Protein AF-A0A0P9XNT6-F1 (afdb_monomer_lite)

pLDDT: mean 87.27, std 11.55, range [50.59, 97.62]

Sequence (98 aa):
MSDPRAFDQKNKEDFDQYTKLLTRALFDIGANESLKATVAELSRLTGMHRNTIRQRVWPLDRLEIIKENRRIEVLRKKDSNKKPVDPMVVLTEKLGKL

Radius of gyration: 23.96 Å; chains: 1; bounding box: 56×29×75 Å

Structure (mmCIF, N/CA/C/O backbone):
data_AF-A0A0P9XNT6-F1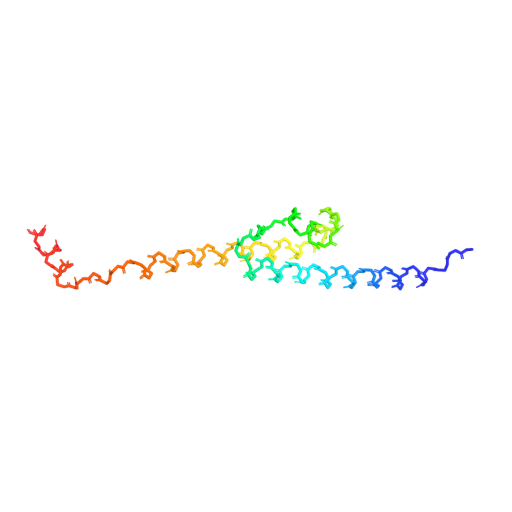
#
_entry.id   AF-A0A0P9XNT6-F1
#
loop_
_atom_site.group_PDB
_atom_site.id
_atom_site.type_symbol
_atom_site.label_atom_id
_atom_site.label_alt_id
_atom_site.label_comp_id
_atom_site.label_asym_id
_atom_site.label_entity_id
_atom_site.label_seq_id
_atom_site.pdbx_PDB_ins_code
_atom_site.Cartn_x
_atom_site.Cartn_y
_atom_site.Cartn_z
_atom_site.occupancy
_atom_site.B_iso_or_equiv
_atom_site.auth_seq_id
_atom_site.auth_comp_id
_atom_site.auth_asym_id
_atom_site.auth_atom_id
_atom_site.pdbx_PDB_model_num
ATOM 1 N N . MET A 1 1 ? 28.445 -4.531 -31.417 1.00 50.59 1 MET A N 1
ATOM 2 C CA . MET A 1 1 ? 28.539 -3.485 -30.377 1.00 50.59 1 MET A CA 1
ATOM 3 C C . MET A 1 1 ? 27.122 -3.091 -30.004 1.00 50.59 1 MET A C 1
ATOM 5 O O . MET A 1 1 ? 26.352 -2.773 -30.898 1.00 50.59 1 MET A O 1
ATOM 9 N N . SER A 1 2 ? 26.760 -3.220 -28.732 1.00 57.56 2 SER A N 1
ATOM 10 C CA . SER A 1 2 ? 25.438 -2.866 -28.205 1.00 57.56 2 SER A CA 1
ATOM 11 C C . SER A 1 2 ? 25.220 -1.350 -28.301 1.00 57.56 2 SER A C 1
ATOM 13 O O . SER A 1 2 ? 26.017 -0.612 -27.734 1.00 57.56 2 SER A O 1
ATOM 15 N N . ASP A 1 3 ? 24.198 -0.891 -29.035 1.00 65.31 3 ASP A N 1
ATOM 16 C CA . ASP A 1 3 ? 23.871 0.541 -29.188 1.00 65.31 3 ASP A CA 1
ATOM 17 C C . ASP A 1 3 ? 23.262 1.077 -27.876 1.00 65.31 3 ASP A C 1
ATOM 19 O O . ASP A 1 3 ? 22.147 0.674 -27.534 1.00 65.31 3 ASP A O 1
ATOM 23 N N . PRO A 1 4 ? 23.949 1.964 -27.129 1.00 68.75 4 PRO A N 1
ATOM 24 C CA . PRO A 1 4 ? 23.497 2.456 -25.823 1.00 68.75 4 PRO A CA 1
ATOM 25 C C . PRO A 1 4 ? 22.095 3.078 -25.855 1.00 68.75 4 PRO A C 1
ATOM 27 O O . PRO A 1 4 ? 21.320 2.919 -24.915 1.00 68.75 4 PRO A O 1
ATOM 30 N N . ARG A 1 5 ? 21.715 3.689 -26.985 1.00 68.50 5 ARG A N 1
ATOM 31 C CA . ARG A 1 5 ? 20.425 4.376 -27.152 1.00 68.50 5 ARG A CA 1
ATOM 32 C C . ARG A 1 5 ? 19.232 3.421 -27.081 1.00 68.50 5 ARG A C 1
ATOM 34 O O . ARG A 1 5 ? 18.168 3.795 -26.594 1.00 68.50 5 ARG A O 1
ATOM 41 N N . ALA A 1 6 ? 19.406 2.180 -27.541 1.00 66.88 6 ALA A N 1
ATOM 42 C CA . ALA A 1 6 ? 18.366 1.155 -27.472 1.00 66.88 6 ALA A CA 1
ATOM 43 C C . ALA A 1 6 ? 18.162 0.635 -26.037 1.00 66.88 6 ALA A C 1
ATOM 45 O O . ALA A 1 6 ? 17.042 0.291 -25.656 1.00 66.88 6 ALA A O 1
ATOM 46 N N . PHE A 1 7 ? 19.224 0.615 -25.223 1.00 72.56 7 PHE A N 1
ATOM 47 C CA . PHE A 1 7 ? 19.139 0.254 -23.805 1.00 72.56 7 PHE A CA 1
ATOM 48 C C . PHE A 1 7 ? 18.475 1.358 -22.989 1.00 72.56 7 PHE A C 1
ATOM 50 O O . PHE A 1 7 ? 17.618 1.063 -22.158 1.00 72.56 7 PHE A O 1
ATOM 57 N N . ASP A 1 8 ? 18.804 2.618 -23.269 1.00 75.19 8 ASP A N 1
ATOM 58 C CA . ASP A 1 8 ? 18.210 3.763 -22.579 1.00 75.19 8 ASP A CA 1
ATOM 59 C C . ASP A 1 8 ? 16.693 3.840 -22.801 1.00 75.19 8 ASP A C 1
ATOM 61 O O . ASP A 1 8 ? 15.931 4.041 -21.852 1.00 75.19 8 ASP A O 1
ATOM 65 N N . GLN A 1 9 ? 16.236 3.597 -24.035 1.00 75.56 9 GLN A N 1
ATOM 66 C CA . GLN A 1 9 ? 14.810 3.594 -24.364 1.00 75.56 9 GLN A CA 1
ATOM 67 C C . GLN A 1 9 ? 14.058 2.461 -23.654 1.00 75.56 9 GLN A C 1
ATOM 69 O O . GLN A 1 9 ? 13.031 2.701 -23.018 1.00 75.56 9 GLN A O 1
ATOM 74 N N . LYS A 1 10 ? 14.595 1.237 -23.696 1.00 77.12 10 LYS A N 1
ATOM 75 C CA . LYS A 1 10 ? 13.976 0.083 -23.035 1.00 77.12 10 LYS A CA 1
ATOM 76 C C . LYS A 1 10 ? 13.919 0.253 -21.513 1.00 77.12 10 LYS A C 1
ATOM 78 O O . LYS A 1 10 ? 12.892 -0.024 -20.901 1.00 77.12 10 LYS A O 1
ATOM 83 N N . ASN A 1 11 ? 14.982 0.782 -20.905 1.00 80.38 11 ASN A N 1
ATOM 84 C CA . ASN A 1 11 ? 15.017 1.062 -19.468 1.00 80.38 11 ASN A CA 1
ATOM 85 C C . ASN A 1 11 ? 13.946 2.078 -19.054 1.00 80.38 11 ASN A C 1
ATOM 87 O O . ASN A 1 11 ? 13.345 1.947 -17.986 1.00 80.38 11 ASN A O 1
ATOM 91 N N . LYS A 1 12 ? 13.693 3.085 -19.897 1.00 81.62 12 LYS A N 1
ATOM 92 C CA . LYS A 1 12 ? 12.640 4.074 -19.662 1.00 81.62 12 LYS A CA 1
ATOM 93 C C . LYS A 1 12 ? 11.247 3.451 -19.751 1.00 81.62 12 LYS A C 1
ATOM 95 O O . LYS A 1 12 ? 10.422 3.683 -18.870 1.00 81.62 12 LYS A O 1
ATOM 100 N N . GLU A 1 13 ? 10.998 2.631 -20.767 1.00 81.94 13 GLU A N 1
ATOM 101 C CA . GLU A 1 13 ? 9.718 1.934 -20.937 1.00 81.94 13 GLU A CA 1
ATOM 102 C C . GLU A 1 13 ? 9.421 0.995 -19.764 1.00 81.94 13 GLU A C 1
ATOM 104 O O . GLU A 1 13 ? 8.336 1.068 -19.180 1.00 81.94 13 GLU A O 1
ATOM 109 N N . ASP A 1 14 ? 10.402 0.191 -19.352 1.00 83.69 14 ASP A N 1
ATOM 110 C CA . ASP A 1 14 ? 10.288 -0.681 -18.181 1.00 83.69 14 ASP A CA 1
ATOM 111 C C . ASP A 1 14 ? 10.038 0.146 -16.908 1.00 83.69 14 ASP A C 1
ATOM 113 O O . ASP A 1 14 ? 9.207 -0.206 -16.063 1.00 83.69 14 ASP A O 1
ATOM 117 N N . PHE A 1 15 ? 10.712 1.294 -16.766 1.00 85.25 15 PHE A N 1
ATOM 118 C CA . PHE A 1 15 ? 10.514 2.179 -15.623 1.00 85.25 15 PHE A CA 1
ATOM 119 C C . PHE A 1 15 ? 9.073 2.690 -15.529 1.00 85.25 15 PHE A C 1
ATOM 121 O O . PHE A 1 15 ? 8.482 2.628 -14.441 1.00 85.25 15 PHE A O 1
ATOM 128 N N . ASP A 1 16 ? 8.517 3.152 -16.648 1.00 88.69 16 ASP A N 1
ATOM 129 C CA . ASP A 1 16 ? 7.159 3.684 -16.749 1.00 88.69 16 ASP A CA 1
ATOM 130 C C . ASP A 1 16 ? 6.106 2.594 -16.532 1.00 88.69 16 ASP A C 1
ATOM 132 O O . ASP A 1 16 ? 5.137 2.802 -15.793 1.00 88.69 16 ASP A O 1
ATOM 136 N N . GLN A 1 17 ? 6.305 1.407 -17.111 1.00 91.56 17 GLN A N 1
ATOM 137 C CA . GLN A 1 17 ? 5.425 0.256 -16.897 1.00 91.56 17 GLN A CA 1
ATOM 138 C C . GLN A 1 17 ? 5.372 -0.140 -15.419 1.00 91.56 17 GLN A C 1
ATOM 140 O O . GLN A 1 17 ? 4.286 -0.258 -14.844 1.00 91.56 17 GLN A O 1
ATOM 145 N N . TYR A 1 18 ? 6.526 -0.256 -14.761 1.00 92.12 18 TYR A N 1
ATOM 146 C CA . TYR A 1 18 ? 6.584 -0.559 -13.332 1.00 92.12 18 TYR A CA 1
ATOM 147 C C . TYR A 1 18 ? 5.946 0.532 -12.470 1.00 92.12 18 TYR A C 1
ATOM 149 O O . TYR A 1 18 ? 5.284 0.226 -11.477 1.00 92.12 18 TYR A O 1
ATOM 157 N N . THR A 1 19 ? 6.086 1.803 -12.851 1.00 93.81 19 THR A N 1
ATOM 158 C CA . THR A 1 19 ? 5.423 2.911 -12.150 1.00 93.81 19 THR A CA 1
ATOM 159 C C . THR A 1 19 ? 3.902 2.794 -12.243 1.00 93.81 19 THR A C 1
ATOM 161 O O . THR A 1 19 ? 3.215 2.956 -11.230 1.00 93.81 19 THR A O 1
ATOM 164 N N . LYS A 1 20 ? 3.361 2.443 -13.416 1.00 94.94 20 LYS A N 1
ATOM 165 C CA . LYS A 1 20 ? 1.919 2.217 -13.607 1.00 94.94 20 LYS A CA 1
ATOM 166 C C . LYS A 1 20 ? 1.411 1.047 -12.762 1.00 94.94 20 LYS A C 1
ATOM 168 O O . LYS A 1 20 ? 0.418 1.206 -12.053 1.00 94.94 20 LYS A O 1
ATOM 173 N N . LEU A 1 21 ? 2.116 -0.087 -12.775 1.00 95.88 21 LEU A N 1
ATOM 174 C CA . LEU A 1 21 ? 1.753 -1.269 -11.982 1.00 95.88 21 LEU A CA 1
ATOM 175 C C . LEU A 1 21 ? 1.749 -0.971 -10.479 1.00 95.88 21 LEU A C 1
ATOM 177 O O . LEU A 1 21 ? 0.789 -1.303 -9.787 1.00 95.88 21 LEU A O 1
ATOM 181 N N . LEU A 1 22 ? 2.785 -0.293 -9.977 1.00 96.19 22 LEU A N 1
ATOM 182 C CA . LEU A 1 22 ? 2.859 0.109 -8.570 1.00 96.19 22 LEU A CA 1
ATOM 183 C C . LEU A 1 22 ? 1.738 1.067 -8.186 1.00 96.19 22 LEU A C 1
ATOM 185 O O . LEU A 1 22 ? 1.130 0.900 -7.133 1.00 96.19 22 LEU A O 1
ATOM 189 N N . THR A 1 23 ? 1.443 2.046 -9.041 1.00 96.44 23 THR A N 1
ATOM 190 C CA . THR A 1 23 ? 0.367 3.014 -8.793 1.00 96.44 23 THR A CA 1
ATOM 191 C C . THR A 1 23 ? -0.982 2.309 -8.699 1.00 96.44 23 THR A C 1
ATOM 193 O O . THR A 1 23 ? -1.743 2.562 -7.765 1.00 96.44 23 THR A O 1
ATOM 196 N N . ARG A 1 24 ? -1.256 1.376 -9.618 1.00 97.19 24 ARG A N 1
ATOM 197 C CA . ARG A 1 24 ? -2.484 0.580 -9.600 1.00 97.19 24 ARG A CA 1
ATOM 198 C C . ARG A 1 24 ? -2.582 -0.283 -8.341 1.00 97.19 24 ARG A C 1
ATOM 200 O O . ARG A 1 24 ? -3.592 -0.219 -7.650 1.00 97.19 24 ARG A O 1
ATOM 207 N N . ALA A 1 25 ? -1.524 -1.016 -8.001 1.00 97.25 25 ALA A N 1
ATOM 208 C CA . ALA A 1 25 ? -1.507 -1.871 -6.816 1.00 97.25 25 ALA A CA 1
ATOM 209 C C . ALA A 1 25 ? -1.676 -1.072 -5.512 1.00 97.25 25 ALA A C 1
ATOM 211 O O . ALA A 1 25 ? -2.386 -1.505 -4.609 1.00 97.25 25 ALA A O 1
ATOM 212 N N . LEU A 1 26 ? -1.063 0.112 -5.409 1.00 97.62 26 LEU A N 1
ATOM 213 C CA . LEU A 1 26 ? -1.247 1.010 -4.265 1.00 97.62 26 LEU A CA 1
ATOM 214 C C . LEU A 1 26 ? -2.683 1.525 -4.160 1.00 97.62 26 LEU A C 1
ATOM 216 O O . LEU A 1 26 ? -3.211 1.602 -3.052 1.00 97.62 26 LEU A O 1
ATOM 220 N N . PHE A 1 27 ? -3.316 1.851 -5.289 1.00 97.06 27 PHE A N 1
ATOM 221 C CA . PHE A 1 27 ? -4.724 2.239 -5.319 1.00 97.06 27 PHE A CA 1
ATOM 222 C C . PHE A 1 27 ? -5.627 1.096 -4.842 1.00 97.06 27 PHE A C 1
ATOM 224 O O . PHE A 1 27 ? -6.464 1.308 -3.968 1.00 97.06 27 PHE A O 1
ATOM 231 N N . ASP A 1 28 ? -5.409 -0.121 -5.344 1.00 97.31 28 ASP A N 1
ATOM 232 C CA . ASP A 1 28 ? -6.197 -1.295 -4.957 1.00 97.31 28 ASP A CA 1
ATOM 233 C C . ASP A 1 28 ? -6.026 -1.620 -3.458 1.00 97.31 28 ASP A C 1
ATOM 235 O O . ASP A 1 28 ? -7.007 -1.883 -2.762 1.00 97.31 28 ASP A O 1
ATOM 239 N N . ILE A 1 29 ? -4.800 -1.520 -2.922 1.00 97.19 29 ILE A N 1
ATOM 240 C CA . ILE A 1 29 ? -4.544 -1.629 -1.476 1.00 97.19 29 ILE A CA 1
ATOM 241 C C . ILE A 1 29 ? -5.258 -0.506 -0.715 1.00 97.19 29 ILE A C 1
ATOM 243 O O . ILE A 1 29 ? -5.851 -0.758 0.328 1.00 97.19 29 ILE A O 1
ATOM 247 N N . GLY A 1 30 ? -5.213 0.735 -1.194 1.00 95.19 30 GLY A N 1
ATOM 248 C CA . GLY A 1 30 ? -5.890 1.859 -0.546 1.00 95.19 30 GLY A CA 1
ATOM 249 C C . GLY A 1 30 ? -7.407 1.668 -0.461 1.00 95.19 30 GLY A C 1
ATOM 250 O O . GLY A 1 30 ? -7.992 1.945 0.580 1.00 95.19 30 GLY A O 1
ATOM 251 N N . ALA A 1 31 ? -8.019 1.147 -1.525 1.00 95.19 31 ALA A N 1
ATOM 252 C CA . ALA A 1 31 ? -9.462 0.951 -1.629 1.00 95.19 31 ALA A CA 1
ATOM 253 C C . ALA A 1 31 ? -9.984 -0.278 -0.866 1.00 95.19 31 ALA A C 1
ATOM 255 O O . ALA A 1 31 ? -11.162 -0.320 -0.515 1.00 95.19 31 ALA A O 1
ATOM 256 N N . ASN A 1 32 ? -9.139 -1.285 -0.617 1.00 94.31 32 ASN A N 1
ATOM 257 C CA . ASN A 1 32 ? -9.557 -2.531 0.017 1.00 94.31 32 ASN A CA 1
ATOM 258 C C . ASN A 1 32 ? -8.825 -2.788 1.345 1.00 94.31 32 ASN A C 1
ATOM 260 O O . ASN A 1 32 ? -7.653 -3.174 1.369 1.00 94.31 32 ASN A O 1
ATOM 264 N N . GLU A 1 33 ? -9.553 -2.660 2.459 1.00 91.31 33 GLU A N 1
ATOM 265 C CA . GLU A 1 33 ? -9.045 -2.920 3.813 1.00 91.31 33 GLU A CA 1
ATOM 266 C C . GLU A 1 33 ? -8.515 -4.360 3.998 1.00 91.31 33 GLU A C 1
ATOM 268 O O . GLU A 1 33 ? -7.605 -4.567 4.807 1.00 91.31 33 GLU A O 1
ATOM 273 N N . SER A 1 34 ? -9.004 -5.343 3.223 1.00 93.56 34 SER A N 1
ATOM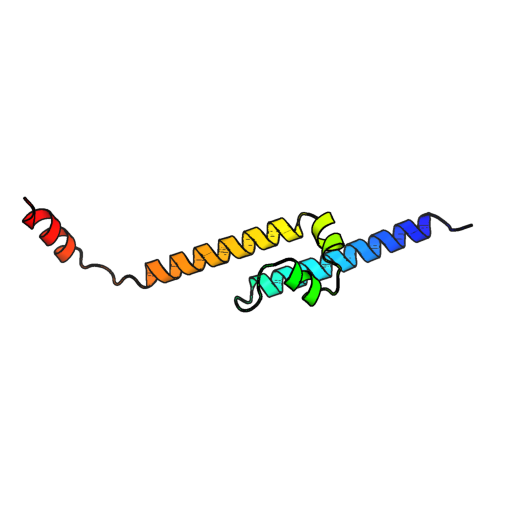 274 C CA . SER A 1 34 ? -8.555 -6.743 3.304 1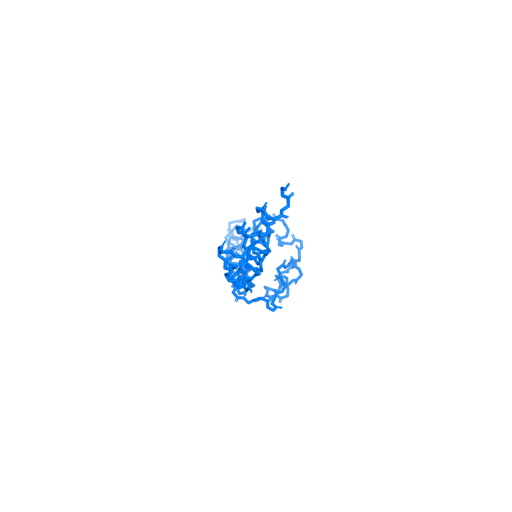.00 93.56 34 SER A CA 1
ATOM 275 C C . SER A 1 34 ? -7.128 -6.946 2.788 1.00 93.56 34 SER A C 1
ATOM 277 O O . SER A 1 34 ? -6.453 -7.898 3.184 1.00 93.56 34 SER A O 1
ATOM 279 N N . LEU A 1 35 ? -6.650 -6.061 1.907 1.00 95.62 35 LEU A N 1
ATOM 280 C CA . LEU A 1 35 ? -5.280 -6.088 1.406 1.00 95.62 35 LEU A CA 1
ATOM 281 C C . LEU A 1 35 ? -4.360 -5.392 2.407 1.00 95.62 35 LEU A C 1
ATOM 283 O O . LEU A 1 35 ? -4.623 -4.273 2.852 1.00 95.62 35 LEU A O 1
ATOM 287 N N . LYS A 1 36 ? -3.247 -6.032 2.772 1.00 95.88 36 LYS A N 1
ATOM 288 C CA . LYS A 1 36 ? -2.289 -5.445 3.718 1.00 95.88 36 LYS A CA 1
ATOM 289 C C . LYS A 1 36 ? -1.434 -4.389 3.020 1.00 95.88 36 LYS A C 1
ATOM 291 O O . LYS A 1 36 ? -0.779 -4.685 2.027 1.00 95.88 36 LYS A O 1
ATOM 296 N N . ALA A 1 37 ? -1.341 -3.192 3.596 1.00 96.88 37 ALA A N 1
ATOM 297 C CA . ALA A 1 37 ? -0.449 -2.136 3.116 1.00 96.88 37 ALA A CA 1
ATOM 298 C C . ALA A 1 37 ? 1.031 -2.462 3.407 1.00 96.88 37 ALA A C 1
ATOM 300 O O . ALA A 1 37 ? 1.643 -1.921 4.327 1.00 96.88 37 ALA A O 1
ATOM 301 N N . THR A 1 38 ? 1.615 -3.389 2.642 1.00 97.19 38 THR A N 1
ATOM 302 C CA . THR A 1 38 ? 2.998 -3.858 2.813 1.00 97.19 38 THR A CA 1
ATOM 303 C C . THR A 1 38 ? 3.714 -4.048 1.478 1.00 97.19 38 THR A C 1
ATOM 305 O O . THR A 1 38 ? 3.096 -4.271 0.441 1.00 97.19 38 THR A O 1
ATOM 308 N N . VAL A 1 39 ? 5.050 -4.029 1.516 1.00 96.69 39 VAL A N 1
ATOM 309 C CA . VAL A 1 39 ? 5.894 -4.293 0.337 1.00 96.69 39 VAL A CA 1
ATOM 310 C C . VAL A 1 39 ? 5.713 -5.717 -0.188 1.00 96.69 39 VAL A C 1
ATOM 312 O O . VAL A 1 39 ? 5.801 -5.936 -1.391 1.00 96.69 39 VAL A O 1
ATOM 315 N N . ALA A 1 40 ? 5.457 -6.685 0.697 1.00 96.69 40 ALA A N 1
ATOM 316 C CA . ALA A 1 40 ? 5.188 -8.064 0.296 1.00 96.69 40 ALA A CA 1
ATOM 317 C C . ALA A 1 40 ? 3.906 -8.156 -0.543 1.00 96.69 40 ALA A C 1
ATOM 319 O O . ALA A 1 40 ? 3.899 -8.818 -1.577 1.00 96.69 40 ALA A O 1
ATOM 320 N N . GLU A 1 41 ? 2.865 -7.423 -0.147 1.00 96.94 41 GLU A N 1
ATOM 321 C CA . GLU A 1 41 ? 1.611 -7.366 -0.897 1.00 96.94 41 GLU A CA 1
ATOM 322 C C . GLU A 1 41 ? 1.790 -6.662 -2.245 1.00 96.94 41 GLU A C 1
ATOM 324 O O . GLU A 1 41 ? 1.329 -7.168 -3.262 1.00 96.94 41 GLU A O 1
ATOM 329 N N . LEU A 1 42 ? 2.541 -5.553 -2.288 1.00 96.00 42 LEU A N 1
ATOM 330 C CA . LEU A 1 42 ? 2.885 -4.906 -3.558 1.00 96.00 42 LEU A CA 1
ATOM 331 C C . LEU A 1 42 ? 3.651 -5.850 -4.484 1.00 96.00 42 LEU A C 1
ATOM 333 O O . LEU A 1 42 ? 3.323 -5.936 -5.657 1.00 96.00 42 LEU A O 1
ATOM 337 N N . SER A 1 43 ? 4.635 -6.577 -3.953 1.00 96.94 43 SER A N 1
ATOM 338 C CA . SER A 1 43 ? 5.407 -7.564 -4.711 1.00 96.94 43 SER A CA 1
ATOM 339 C C . SER A 1 43 ? 4.511 -8.664 -5.284 1.00 96.94 43 SER A C 1
ATOM 341 O O . SER A 1 43 ? 4.658 -9.027 -6.448 1.00 96.94 43 SER A O 1
ATOM 343 N N . ARG A 1 44 ? 3.531 -9.137 -4.504 1.00 96.81 44 ARG A N 1
ATOM 344 C CA . ARG A 1 44 ? 2.531 -10.117 -4.944 1.00 96.81 44 ARG A CA 1
ATOM 345 C C . ARG A 1 44 ? 1.621 -9.571 -6.049 1.00 96.81 44 ARG A C 1
ATOM 347 O O . ARG A 1 44 ? 1.324 -10.299 -6.988 1.00 96.81 44 ARG A O 1
ATOM 354 N N . LEU A 1 45 ? 1.172 -8.319 -5.935 1.00 95.75 45 LEU A N 1
ATOM 355 C CA . LEU A 1 45 ? 0.237 -7.695 -6.881 1.00 95.75 45 LEU A CA 1
ATOM 356 C C . LEU A 1 45 ? 0.900 -7.274 -8.195 1.00 95.75 45 LEU A C 1
ATOM 358 O O . LEU A 1 45 ? 0.284 -7.381 -9.250 1.00 95.75 45 LEU A O 1
ATOM 362 N N . THR A 1 46 ? 2.137 -6.782 -8.144 1.00 94.50 46 THR A N 1
ATOM 363 C CA . THR A 1 46 ? 2.841 -6.276 -9.333 1.00 94.50 46 THR A CA 1
ATOM 364 C C . THR A 1 46 ? 3.776 -7.301 -9.966 1.00 94.50 46 THR A C 1
ATOM 366 O O . THR A 1 46 ? 4.287 -7.055 -11.054 1.00 94.50 46 THR A O 1
ATOM 369 N N . GLY A 1 47 ? 4.064 -8.410 -9.277 1.00 94.62 47 GLY A N 1
ATOM 370 C CA . GLY A 1 47 ? 5.102 -9.368 -9.668 1.00 94.62 47 GLY A CA 1
ATOM 371 C C . GLY A 1 47 ? 6.531 -8.831 -9.513 1.00 94.62 47 GLY A C 1
ATOM 372 O O . GLY A 1 47 ? 7.494 -9.532 -9.817 1.00 94.62 47 GLY A O 1
ATOM 373 N N . MET A 1 48 ? 6.704 -7.595 -9.033 1.00 93.06 48 MET A N 1
ATOM 374 C CA . MET A 1 48 ? 8.019 -6.978 -8.884 1.00 93.06 48 MET A CA 1
ATOM 375 C C . MET A 1 48 ? 8.733 -7.498 -7.642 1.00 93.06 48 MET A C 1
ATOM 377 O O . MET A 1 48 ? 8.133 -7.664 -6.578 1.00 93.06 48 MET A O 1
ATOM 381 N N . HIS A 1 49 ? 10.053 -7.660 -7.725 1.00 94.88 49 HIS A N 1
ATOM 382 C CA . HIS A 1 49 ? 10.840 -8.020 -6.553 1.00 94.88 49 HIS A CA 1
ATOM 383 C C . HIS A 1 49 ? 10.837 -6.889 -5.511 1.00 94.88 49 HIS A C 1
ATOM 385 O O . HIS A 1 49 ? 10.993 -5.708 -5.829 1.00 94.88 49 HIS A O 1
ATOM 391 N N . ARG A 1 50 ? 10.736 -7.255 -4.229 1.00 93.94 50 ARG A N 1
ATOM 392 C CA . ARG A 1 50 ? 10.712 -6.312 -3.097 1.00 93.94 50 ARG A CA 1
ATOM 393 C C . ARG A 1 50 ? 11.861 -5.295 -3.096 1.00 93.94 50 ARG A C 1
ATOM 395 O O . ARG A 1 50 ? 11.634 -4.151 -2.719 1.00 93.94 50 ARG A O 1
ATOM 402 N N . ASN A 1 51 ? 13.070 -5.670 -3.529 1.00 93.88 51 ASN A N 1
ATOM 403 C CA . ASN A 1 51 ? 14.198 -4.725 -3.591 1.00 93.88 51 ASN A CA 1
ATOM 404 C C . ASN A 1 51 ? 13.976 -3.648 -4.654 1.00 93.88 51 ASN A C 1
ATOM 406 O O . ASN A 1 51 ? 14.237 -2.482 -4.385 1.00 93.88 51 ASN A O 1
ATOM 410 N N . THR A 1 52 ? 13.426 -4.018 -5.812 1.00 91.75 52 THR A N 1
ATOM 411 C CA . THR A 1 52 ? 13.078 -3.079 -6.886 1.00 91.75 52 THR A CA 1
ATOM 412 C C . THR A 1 52 ? 12.049 -2.058 -6.409 1.00 91.75 52 THR A C 1
ATOM 414 O O . THR A 1 52 ? 12.134 -0.880 -6.739 1.00 91.75 52 THR A O 1
ATOM 417 N N . ILE A 1 53 ? 11.097 -2.490 -5.579 1.00 94.31 53 ILE A N 1
ATOM 418 C CA . ILE A 1 53 ? 10.107 -1.598 -4.964 1.00 94.31 53 ILE A CA 1
ATOM 419 C C . ILE A 1 53 ? 10.779 -0.673 -3.940 1.00 94.31 53 ILE A C 1
ATOM 421 O O . ILE A 1 53 ? 10.550 0.534 -3.956 1.00 94.31 53 ILE A O 1
ATOM 425 N N . ARG A 1 54 ? 11.639 -1.220 -3.071 1.00 92.94 54 ARG A N 1
ATOM 426 C CA . ARG A 1 54 ? 12.340 -0.452 -2.026 1.00 92.94 54 ARG A CA 1
ATOM 427 C C . ARG A 1 54 ? 13.267 0.621 -2.593 1.00 92.94 54 ARG A C 1
ATOM 429 O O . ARG A 1 54 ? 13.295 1.717 -2.052 1.00 92.94 54 ARG A O 1
ATOM 436 N N . GLN A 1 55 ? 13.971 0.333 -3.686 1.00 92.06 55 GLN A N 1
ATOM 437 C CA . GLN A 1 55 ? 14.861 1.293 -4.349 1.00 92.06 55 GLN A CA 1
ATOM 438 C C . GLN A 1 55 ? 14.122 2.525 -4.891 1.00 92.06 55 GLN A C 1
ATOM 440 O O . GLN A 1 55 ? 14.731 3.576 -5.048 1.00 92.06 55 GLN A O 1
ATOM 445 N N . ARG A 1 56 ? 12.811 2.421 -5.155 1.00 89.38 56 ARG A N 1
ATOM 446 C CA . ARG A 1 56 ? 11.999 3.539 -5.658 1.00 89.38 56 ARG A CA 1
ATOM 447 C C . ARG A 1 56 ? 11.524 4.502 -4.569 1.00 89.38 56 ARG A C 1
ATOM 449 O O . ARG A 1 56 ? 11.091 5.590 -4.922 1.00 89.38 56 ARG A O 1
ATOM 456 N N . VAL A 1 57 ? 11.608 4.119 -3.290 1.00 92.44 57 VAL A N 1
ATOM 457 C CA . VAL A 1 57 ? 11.250 4.902 -2.083 1.00 92.44 57 VAL A CA 1
ATOM 458 C C . VAL A 1 57 ? 9.780 5.335 -1.998 1.00 92.44 57 VAL A C 1
ATOM 460 O O . VAL A 1 57 ? 9.087 4.909 -1.078 1.00 92.44 57 VAL A O 1
ATOM 463 N N . TRP A 1 58 ? 9.258 6.066 -2.983 1.00 95.06 58 TRP A N 1
ATOM 464 C CA . TRP A 1 58 ? 7.887 6.584 -3.009 1.00 95.06 58 TRP A CA 1
ATOM 465 C C . TRP A 1 58 ? 6.782 5.534 -2.769 1.00 95.06 58 TRP A C 1
ATOM 467 O O . TRP A 1 58 ? 5.770 5.893 -2.159 1.00 95.06 58 TRP A O 1
ATOM 477 N N . PRO A 1 59 ? 6.909 4.243 -3.171 1.00 96.31 59 PRO A N 1
ATOM 478 C CA . PRO A 1 59 ? 5.884 3.258 -2.842 1.00 96.31 59 PRO A CA 1
ATOM 479 C C . PRO A 1 59 ? 5.805 2.997 -1.336 1.00 96.31 59 PRO A C 1
ATOM 481 O O . PRO A 1 59 ? 4.728 2.706 -0.829 1.00 96.31 59 PRO A O 1
ATOM 484 N N . LEU A 1 60 ? 6.925 3.111 -0.613 1.00 96.69 60 LEU A N 1
ATOM 485 C CA . LEU A 1 60 ? 6.974 2.937 0.839 1.00 96.69 60 LEU A CA 1
ATOM 486 C C . LEU A 1 60 ? 6.228 4.073 1.539 1.00 96.69 60 LEU A C 1
ATO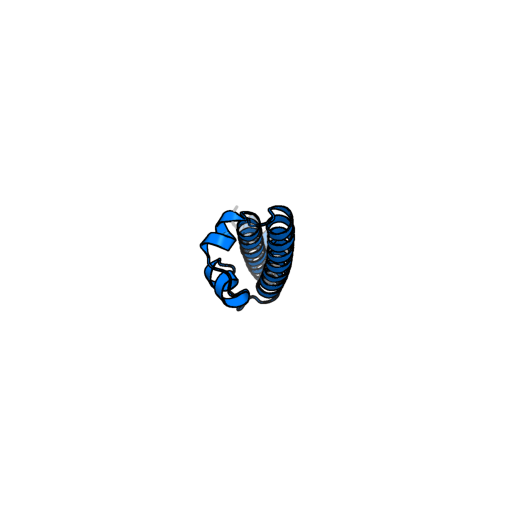M 488 O O . LEU A 1 60 ? 5.366 3.802 2.371 1.00 96.69 60 LEU A O 1
ATOM 492 N N . ASP A 1 61 ? 6.480 5.316 1.129 1.00 96.81 61 ASP A N 1
ATOM 493 C CA . ASP A 1 61 ? 5.799 6.491 1.682 1.00 96.81 61 ASP A CA 1
ATOM 494 C C . ASP A 1 61 ? 4.285 6.407 1.461 1.00 96.81 61 ASP A C 1
ATOM 496 O O . ASP A 1 61 ? 3.485 6.686 2.354 1.00 96.81 61 ASP A O 1
ATOM 500 N N . ARG A 1 62 ? 3.863 5.949 0.274 1.00 97.19 62 ARG A N 1
ATOM 501 C CA . ARG A 1 62 ? 2.442 5.729 -0.029 1.00 97.19 62 ARG A CA 1
ATOM 502 C C . ARG A 1 62 ? 1.823 4.632 0.831 1.00 97.19 62 ARG A C 1
ATOM 504 O O . ARG A 1 62 ? 0.691 4.801 1.276 1.00 97.19 62 ARG A O 1
ATOM 511 N N . LEU A 1 63 ? 2.541 3.541 1.103 1.00 97.44 63 LEU A N 1
ATOM 512 C CA . LEU A 1 63 ? 2.061 2.507 2.023 1.00 97.44 63 LEU A CA 1
ATOM 513 C C . LEU A 1 63 ? 1.875 3.045 3.446 1.00 97.44 63 LEU A C 1
ATOM 515 O O . LEU A 1 63 ? 0.883 2.699 4.085 1.00 97.44 63 LEU A O 1
ATOM 519 N N . GLU A 1 64 ? 2.785 3.888 3.937 1.00 97.25 64 GLU A N 1
ATOM 520 C CA . GLU A 1 64 ? 2.643 4.509 5.259 1.00 97.25 64 GLU A CA 1
ATOM 521 C C . GLU A 1 64 ? 1.434 5.447 5.320 1.00 97.25 64 GLU A C 1
ATOM 523 O O . GLU A 1 64 ? 0.642 5.354 6.257 1.00 97.25 64 GLU A O 1
ATOM 528 N N . ILE A 1 65 ? 1.204 6.256 4.281 1.00 97.31 65 ILE A N 1
ATOM 529 C CA . ILE A 1 65 ? -0.001 7.097 4.182 1.00 97.31 65 ILE A CA 1
ATOM 530 C C . ILE A 1 65 ? -1.274 6.241 4.227 1.00 97.31 65 ILE A C 1
ATOM 532 O O . ILE A 1 65 ? -2.212 6.568 4.952 1.00 97.31 65 ILE A O 1
ATOM 536 N N . ILE A 1 66 ? -1.316 5.118 3.500 1.00 97.19 66 ILE A N 1
ATOM 537 C CA . ILE A 1 66 ? -2.477 4.213 3.524 1.00 97.19 66 ILE A CA 1
ATOM 538 C C . ILE A 1 66 ? -2.700 3.647 4.933 1.00 97.19 66 ILE A C 1
ATOM 540 O O . ILE A 1 66 ? -3.839 3.594 5.399 1.00 97.19 66 ILE A O 1
ATOM 544 N N . LYS A 1 67 ? -1.635 3.228 5.631 1.00 97.06 67 LYS A N 1
ATOM 545 C CA . LYS A 1 67 ? -1.748 2.736 7.014 1.00 97.06 67 LYS A CA 1
ATOM 546 C C . LYS A 1 67 ? -2.302 3.808 7.942 1.00 97.06 67 LYS A C 1
ATOM 548 O O . LYS A 1 67 ? -3.161 3.498 8.764 1.00 97.06 67 LYS A O 1
ATOM 553 N N . GLU A 1 68 ? -1.822 5.038 7.811 1.00 96.69 68 GLU A N 1
ATOM 554 C CA . GLU A 1 68 ? -2.266 6.142 8.653 1.00 96.69 68 GLU A CA 1
ATOM 555 C C . GLU A 1 68 ? -3.732 6.496 8.389 1.00 96.69 68 GLU A C 1
ATOM 557 O O . GLU A 1 68 ? -4.523 6.571 9.327 1.00 96.69 68 GLU A O 1
ATOM 562 N N . ASN A 1 69 ? -4.143 6.563 7.121 1.00 95.81 69 ASN A N 1
ATOM 563 C CA . ASN A 1 69 ? -5.544 6.776 6.755 1.00 95.81 69 ASN A CA 1
ATOM 564 C C . ASN A 1 69 ? -6.463 5.716 7.377 1.00 95.81 69 ASN A C 1
ATOM 566 O O . ASN A 1 69 ? -7.475 6.057 7.989 1.00 95.81 69 ASN A O 1
ATOM 570 N N . ARG A 1 70 ? -6.072 4.435 7.322 1.00 95.00 70 ARG A N 1
ATOM 571 C CA . ARG A 1 70 ? -6.836 3.349 7.959 1.00 95.00 70 ARG A CA 1
ATOM 572 C C . ARG A 1 70 ? -6.926 3.509 9.479 1.00 95.00 70 ARG A C 1
ATOM 574 O O . ARG A 1 70 ? -7.974 3.237 10.060 1.00 95.00 70 ARG A O 1
ATOM 581 N N . ARG A 1 71 ? -5.858 3.961 10.149 1.00 95.12 71 ARG A N 1
ATOM 582 C CA . ARG A 1 71 ? -5.893 4.243 11.599 1.00 95.12 71 ARG A CA 1
ATOM 583 C C . ARG A 1 71 ? -6.871 5.368 11.919 1.00 95.12 71 ARG A C 1
ATOM 585 O O . ARG A 1 71 ? -7.680 5.219 12.835 1.00 95.12 71 ARG A O 1
ATOM 592 N N . ILE A 1 72 ? -6.831 6.453 11.148 1.00 94.06 72 ILE A N 1
ATOM 593 C CA . ILE A 1 72 ? -7.738 7.595 11.302 1.00 94.06 72 ILE A CA 1
ATOM 594 C C . ILE A 1 72 ? -9.193 7.154 11.116 1.00 94.06 72 ILE A C 1
ATOM 596 O O . ILE A 1 72 ? -10.052 7.528 11.911 1.00 94.06 72 ILE A O 1
ATOM 600 N N . GLU A 1 73 ? -9.488 6.321 10.119 1.00 92.38 73 GLU A N 1
ATOM 601 C CA . GLU A 1 73 ? -10.839 5.797 9.896 1.00 92.38 73 GLU A CA 1
ATOM 602 C C . GLU A 1 73 ? -11.341 4.933 11.055 1.00 92.38 73 GLU A C 1
ATOM 604 O O . GLU A 1 73 ? -12.495 5.067 11.464 1.00 92.38 73 GLU A O 1
ATOM 609 N N . VAL A 1 74 ? -10.483 4.093 11.641 1.00 92.12 74 VAL A N 1
ATOM 610 C CA . VAL A 1 74 ? -10.835 3.316 12.839 1.00 92.12 74 VAL A CA 1
ATOM 611 C C . VAL A 1 74 ? -11.151 4.235 14.021 1.00 92.12 74 VAL A C 1
ATOM 613 O O . VAL A 1 74 ? -12.120 3.987 14.739 1.00 92.12 74 VAL A O 1
ATOM 616 N N . LEU A 1 75 ? -10.370 5.299 14.229 1.00 91.50 75 LEU A N 1
ATOM 617 C CA . LEU A 1 75 ? -10.634 6.281 15.287 1.00 91.50 75 LEU A CA 1
ATOM 618 C C . LEU A 1 75 ? -11.958 7.017 15.049 1.00 91.50 75 LEU A C 1
ATOM 620 O O . LEU A 1 75 ? -12.790 7.070 15.952 1.00 91.50 75 LEU A O 1
ATOM 624 N N . ARG A 1 76 ? -12.213 7.469 13.816 1.00 89.88 76 ARG A N 1
ATOM 625 C CA . ARG A 1 76 ? -13.484 8.103 13.428 1.00 89.88 76 ARG A CA 1
ATOM 626 C C . ARG A 1 76 ? -14.682 7.189 13.682 1.00 89.88 76 ARG A C 1
ATOM 628 O O . ARG A 1 76 ? -15.659 7.633 14.275 1.00 89.88 76 ARG A O 1
ATOM 635 N N . LYS A 1 77 ? -14.588 5.908 13.301 1.00 88.69 77 LYS A N 1
ATOM 636 C CA . LYS A 1 77 ? -15.629 4.896 13.561 1.00 88.69 77 LYS A CA 1
ATOM 637 C C . LYS A 1 77 ? -15.855 4.683 15.068 1.00 88.69 77 LYS A C 1
ATOM 639 O O . LYS A 1 77 ? -16.979 4.428 15.492 1.00 88.69 77 LYS A O 1
ATOM 644 N N . LYS A 1 78 ? -14.813 4.775 15.905 1.00 85.50 78 LYS A N 1
ATOM 645 C CA . LYS A 1 78 ? -14.956 4.688 17.371 1.00 85.50 78 LYS A CA 1
ATOM 646 C C . LYS A 1 78 ? -15.659 5.908 17.953 1.00 85.50 78 LYS A C 1
ATOM 648 O O . LYS A 1 78 ? -16.513 5.741 18.817 1.00 85.50 78 LYS A O 1
ATOM 653 N N . ASP A 1 79 ? -15.323 7.104 17.483 1.00 82.56 79 ASP A N 1
ATOM 654 C CA . ASP A 1 79 ? -15.946 8.335 17.968 1.00 82.56 79 ASP A CA 1
ATOM 655 C C . ASP A 1 79 ? -17.406 8.455 17.525 1.00 82.56 79 ASP A C 1
ATOM 657 O O . ASP A 1 79 ? -18.242 8.835 18.338 1.00 82.56 79 ASP A O 1
ATOM 661 N N . SER A 1 80 ? -17.754 8.031 16.304 1.00 76.88 80 SER A N 1
ATOM 662 C CA . SER A 1 80 ? -19.152 8.002 15.848 1.00 76.88 80 SER A CA 1
ATOM 663 C C . SER A 1 80 ? -20.019 6.984 16.597 1.00 76.88 80 SER A C 1
ATOM 665 O O . SER A 1 80 ? -21.227 7.163 16.702 1.00 76.88 80 SER A O 1
ATOM 667 N N . ASN A 1 81 ? -19.418 5.906 17.112 1.00 72.06 81 ASN A N 1
ATOM 668 C CA . ASN A 1 81 ? -20.124 4.877 17.881 1.00 72.06 81 ASN A CA 1
ATOM 669 C C . ASN A 1 81 ? -20.301 5.236 19.366 1.00 72.06 81 ASN A C 1
ATOM 671 O O . ASN A 1 81 ? -21.038 4.545 20.075 1.00 72.06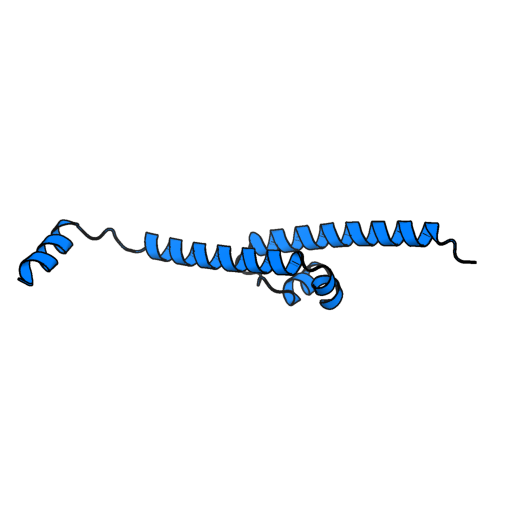 81 ASN A O 1
ATOM 675 N N . LYS A 1 82 ? -19.659 6.302 19.863 1.00 70.00 82 LYS A N 1
ATOM 676 C CA . LYS A 1 82 ? -19.983 6.845 21.186 1.00 70.00 82 LYS A CA 1
ATOM 677 C C . LYS A 1 82 ? -21.366 7.483 21.083 1.00 70.00 82 LYS A C 1
ATOM 679 O O . LYS A 1 82 ? -21.539 8.476 20.383 1.00 70.00 82 LYS A O 1
ATOM 684 N N . LYS A 1 83 ? -22.359 6.896 21.762 1.00 67.50 83 LYS A N 1
ATOM 685 C CA . LYS A 1 83 ? -23.694 7.500 21.873 1.00 67.50 83 LYS A CA 1
ATOM 686 C C . LYS A 1 83 ? -23.529 8.947 22.357 1.00 67.50 83 LYS A C 1
ATOM 688 O O . LYS A 1 83 ? -22.718 9.156 23.264 1.00 67.50 83 LYS A O 1
ATOM 693 N N . PRO A 1 84 ? -24.254 9.924 21.783 1.00 64.81 84 PRO A N 1
ATOM 694 C CA . PRO A 1 84 ? -24.235 11.283 22.301 1.00 64.81 84 PRO A CA 1
ATOM 695 C C . PRO A 1 84 ? -24.583 11.220 23.787 1.00 64.81 84 PRO A C 1
ATOM 697 O O . PRO A 1 84 ? -25.639 10.713 24.166 1.00 64.81 84 PRO A O 1
ATOM 700 N N . VAL A 1 85 ? -23.635 11.634 24.626 1.00 68.25 85 VAL A N 1
ATOM 701 C CA . VAL A 1 85 ? -23.846 11.677 26.069 1.00 68.25 85 VAL A CA 1
ATOM 702 C C . VAL A 1 85 ? -24.801 12.830 26.323 1.00 68.25 85 VAL A C 1
ATOM 704 O O . VAL A 1 85 ? -24.551 13.945 25.862 1.00 68.25 85 VAL A O 1
ATOM 707 N N . ASP A 1 86 ? -25.902 12.548 27.014 1.00 80.25 86 ASP A N 1
ATOM 708 C CA . ASP A 1 86 ? -26.876 13.569 27.374 1.00 80.25 86 ASP A CA 1
ATOM 709 C C . ASP A 1 86 ? -26.166 14.673 28.185 1.00 80.25 86 ASP A C 1
ATOM 711 O O . ASP A 1 86 ? -25.560 14.376 29.225 1.00 80.25 86 ASP A O 1
ATOM 715 N N . PRO A 1 87 ? -26.200 15.937 27.727 1.00 79.94 87 PRO A N 1
ATOM 716 C CA . PRO A 1 87 ? -25.523 17.035 28.406 1.00 79.94 87 PRO A CA 1
ATOM 717 C C . PRO A 1 87 ? -25.980 17.198 29.862 1.00 79.94 87 PRO A C 1
ATOM 719 O O . PRO A 1 87 ? -25.169 17.588 30.705 1.00 79.94 87 PRO A O 1
ATOM 722 N N . MET A 1 88 ? -27.229 16.846 30.190 1.00 78.94 88 MET A N 1
ATOM 723 C CA . MET A 1 88 ? -27.757 16.946 31.551 1.00 78.94 88 MET A CA 1
ATOM 724 C C . MET A 1 88 ? -27.097 15.939 32.504 1.00 78.94 88 MET A C 1
ATOM 726 O O . MET A 1 88 ? -26.811 16.265 33.658 1.00 78.94 88 MET A O 1
ATOM 730 N N . VAL A 1 89 ? -26.779 14.736 32.018 1.00 82.50 89 VAL A N 1
ATOM 731 C CA . VAL A 1 89 ? -26.079 13.701 32.800 1.00 82.50 89 VAL A CA 1
ATOM 732 C C . VAL A 1 89 ? -24.656 14.154 33.139 1.00 82.50 89 VAL A C 1
ATOM 734 O O . VAL A 1 89 ? -24.240 14.070 34.293 1.00 82.50 89 VAL A O 1
ATOM 737 N N . VAL A 1 90 ? -23.939 14.734 32.170 1.00 82.25 90 VAL A N 1
ATOM 738 C CA . VAL A 1 90 ? -22.573 15.259 32.375 1.00 82.25 90 VAL A CA 1
ATOM 739 C C . VAL A 1 90 ? -22.552 16.415 33.379 1.00 82.25 90 VAL A C 1
ATOM 741 O O . VAL A 1 90 ? -21.642 16.510 34.207 1.00 82.25 90 VAL A O 1
ATOM 744 N N . LEU A 1 91 ? -23.544 17.306 33.307 1.00 79.25 91 LEU A N 1
ATOM 745 C CA . LEU A 1 91 ? -23.694 18.429 34.235 1.00 79.25 91 LEU A CA 1
ATOM 746 C C . LEU A 1 91 ? -23.968 17.945 35.661 1.00 79.25 91 LEU A C 1
ATOM 748 O O . LEU A 1 91 ? -23.338 18.426 36.604 1.00 79.25 91 LEU A O 1
ATOM 752 N N . THR A 1 92 ? -24.850 16.957 35.809 1.00 82.50 92 THR A N 1
ATOM 753 C CA . THR A 1 92 ? -25.241 16.422 37.119 1.00 82.50 92 THR A CA 1
ATOM 754 C C . THR A 1 92 ? -24.078 15.680 37.789 1.00 82.50 92 THR A C 1
ATOM 756 O O . THR A 1 92 ? -23.820 15.889 38.973 1.00 82.50 92 THR A O 1
ATOM 759 N N . GLU A 1 93 ? -23.295 14.895 37.039 1.00 82.38 93 GLU A N 1
ATOM 760 C CA . GLU A 1 93 ? -22.096 14.219 37.563 1.00 82.38 93 GLU A CA 1
ATOM 761 C C . GLU A 1 93 ? -20.989 15.181 38.022 1.00 82.38 93 GLU A C 1
ATOM 763 O O . GLU A 1 93 ? -20.270 14.881 38.978 1.00 82.38 93 GLU A O 1
ATOM 768 N N . LYS A 1 94 ? -20.812 16.322 37.342 1.00 81.56 94 LYS A N 1
ATOM 769 C CA . LYS A 1 94 ? -19.793 17.320 37.715 1.00 81.56 94 LYS A CA 1
ATOM 770 C C . LYS A 1 94 ? -20.192 18.138 38.936 1.00 81.56 94 LYS A C 1
ATOM 772 O O . LYS A 1 94 ? -19.325 18.466 39.739 1.00 81.56 94 LYS A O 1
ATOM 777 N N . LEU A 1 95 ? -21.474 18.474 39.060 1.00 81.50 95 LEU A N 1
ATOM 778 C CA . LEU A 1 95 ? -21.985 19.288 40.162 1.00 81.50 95 LEU A CA 1
ATOM 779 C C . LEU A 1 95 ? -22.200 18.473 41.444 1.00 81.50 95 LEU A C 1
ATOM 781 O O . LEU A 1 95 ? -22.015 19.014 42.523 1.00 81.50 95 LEU A O 1
ATOM 785 N N . GLY A 1 96 ? -22.519 17.177 41.346 1.00 69.06 96 GLY A N 1
ATOM 786 C CA . GLY A 1 96 ? -22.686 16.293 42.509 1.00 69.06 96 GLY A CA 1
ATOM 787 C C . GLY A 1 96 ? -21.383 15.808 43.164 1.00 69.06 96 GLY A C 1
ATOM 788 O O . GLY A 1 96 ? -21.437 15.035 44.115 1.00 69.06 96 GLY A O 1
ATOM 789 N N . LYS A 1 97 ? -20.218 16.207 42.637 1.00 61.81 97 LYS A N 1
ATOM 790 C CA . LYS A 1 97 ? -18.883 15.910 43.198 1.00 61.81 97 LYS A CA 1
ATOM 791 C C . LYS A 1 97 ? -18.267 17.086 43.974 1.00 61.81 97 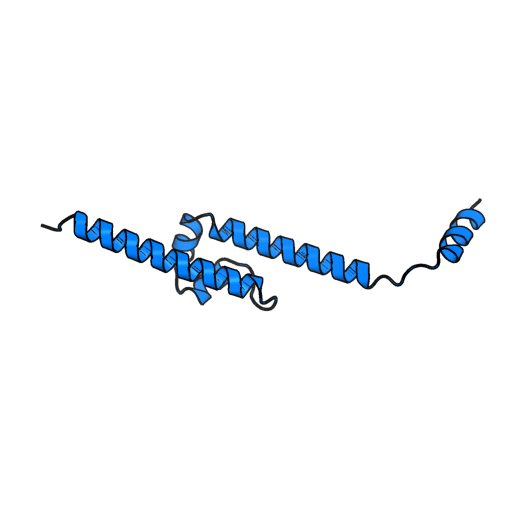LYS A C 1
ATOM 793 O O . LYS A 1 97 ? -17.109 16.982 44.379 1.00 61.81 97 LYS A O 1
ATOM 798 N N . LEU A 1 98 ? -19.011 18.180 44.137 1.00 50.94 98 LEU A N 1
ATOM 799 C CA . LEU A 1 98 ? -18.701 19.305 45.026 1.00 50.94 98 LEU A CA 1
ATOM 800 C C . LEU A 1 98 ? -19.441 19.122 46.353 1.00 50.94 98 LEU A C 1
ATOM 802 O O . LEU A 1 98 ? -18.843 19.485 47.387 1.00 50.94 98 LEU A O 1
#

Foldseek 3Di:
DDDVVVVVVVVVVVVVLLVVQLVVQLVVCLVDVVQQLDLVSSCVRSVDDSVVVVVVVVSNVSSVVSVVVVVVVVVVVVVVPPDPDDVVVVVCVVVVVD

Organism: NCBI:txid83963

Secondary structure (DSSP, 8-state):
---HHHHHHHHHHHHHHHHHHHHHHHHHHHH-TTS--SHHHHHHHH---HHHHHHT-HHHHHHHHHHHHHHHHHHHHHHHTSPPPPHHHHHHHHHTT-